Protein AF-A0A9D5HIY6-F1 (afdb_monomer_lite)

Structure (mmCIF, N/CA/C/O backbone):
data_AF-A0A9D5HIY6-F1
#
_entry.id   AF-A0A9D5HIY6-F1
#
loop_
_atom_site.group_PDB
_atom_site.id
_atom_site.type_symbol
_atom_site.label_atom_id
_atom_site.label_alt_id
_atom_site.label_comp_id
_atom_site.label_asym_id
_atom_site.label_entity_id
_atom_site.label_seq_id
_atom_site.pdbx_PDB_ins_code
_atom_site.Cartn_x
_atom_site.Cartn_y
_atom_site.Cartn_z
_atom_site.occupancy
_atom_site.B_iso_or_equiv
_atom_site.auth_seq_id
_atom_site.auth_comp_id
_atom_site.auth_asym_id
_atom_site.auth_atom_id
_atom_site.pdbx_PDB_model_num
ATOM 1 N N . MET A 1 1 ? -22.947 3.357 4.034 1.00 40.72 1 MET A N 1
ATOM 2 C CA . MET A 1 1 ? -21.731 4.135 4.335 1.00 40.72 1 MET A CA 1
ATOM 3 C C . MET A 1 1 ? -20.914 4.109 3.060 1.00 40.72 1 MET A C 1
ATOM 5 O O . MET A 1 1 ? -20.340 3.076 2.743 1.00 40.72 1 MET A O 1
ATOM 9 N N . ASP A 1 2 ? -21.038 5.168 2.262 1.00 33.00 2 ASP A N 1
ATOM 10 C CA . ASP A 1 2 ? -20.384 5.293 0.959 1.00 33.00 2 ASP A CA 1
ATOM 11 C C . ASP A 1 2 ? -18.873 5.429 1.147 1.00 33.00 2 ASP A C 1
ATOM 13 O O . ASP A 1 2 ? -18.393 6.423 1.687 1.00 33.00 2 ASP A O 1
ATOM 17 N N . LEU A 1 3 ? -18.121 4.426 0.696 1.00 41.38 3 LEU A N 1
ATOM 18 C CA . LEU A 1 3 ? -16.679 4.525 0.485 1.00 41.38 3 LEU A CA 1
ATOM 19 C C . LEU A 1 3 ? -16.460 4.995 -0.954 1.00 41.38 3 LEU A C 1
ATOM 21 O O . LEU A 1 3 ? -16.095 4.222 -1.835 1.00 41.38 3 LEU A O 1
ATOM 25 N N . GLN A 1 4 ? -16.764 6.268 -1.197 1.00 38.69 4 GLN A N 1
ATOM 26 C CA . GLN A 1 4 ? -16.484 6.937 -2.461 1.00 38.69 4 GLN A CA 1
ATOM 27 C C . GLN A 1 4 ? -15.257 7.840 -2.295 1.00 38.69 4 GLN A C 1
ATOM 29 O O . GLN A 1 4 ? -15.254 8.761 -1.482 1.00 38.69 4 GLN A O 1
ATOM 34 N N . SER A 1 5 ? -14.260 7.576 -3.144 1.00 38.91 5 SER A N 1
ATOM 35 C CA . SER A 1 5 ? -13.097 8.410 -3.473 1.00 38.91 5 SER A CA 1
A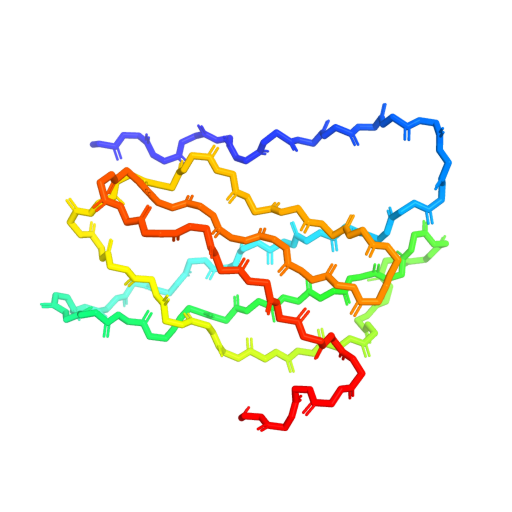TOM 36 C C . SER A 1 5 ? -11.935 8.450 -2.466 1.00 38.91 5 SER A C 1
ATOM 38 O O . SER A 1 5 ? -11.889 9.273 -1.554 1.00 38.91 5 SER A O 1
ATOM 40 N N . ILE A 1 6 ? -10.909 7.630 -2.729 1.00 47.31 6 ILE A N 1
ATOM 41 C CA . ILE A 1 6 ? -9.529 8.107 -2.558 1.00 47.31 6 ILE A CA 1
ATOM 42 C C . ILE A 1 6 ? -9.267 9.039 -3.731 1.00 47.31 6 ILE A C 1
ATOM 44 O O . ILE A 1 6 ? -9.494 8.667 -4.884 1.00 47.31 6 ILE A O 1
ATOM 48 N N . ARG A 1 7 ? -8.839 10.266 -3.434 1.00 44.44 7 ARG A N 1
ATOM 49 C CA . ARG A 1 7 ? -8.601 11.278 -4.457 1.00 44.44 7 ARG A CA 1
ATOM 50 C C . ARG A 1 7 ? -7.487 10.812 -5.390 1.00 44.44 7 ARG A C 1
ATOM 52 O O . ARG A 1 7 ? -6.342 10.659 -4.981 1.00 44.44 7 ARG A O 1
ATOM 59 N N . GLN A 1 8 ? -7.841 10.647 -6.660 1.00 42.31 8 GLN A N 1
ATOM 60 C CA . GLN A 1 8 ? -6.917 10.642 -7.784 1.00 42.31 8 GLN A CA 1
ATOM 61 C C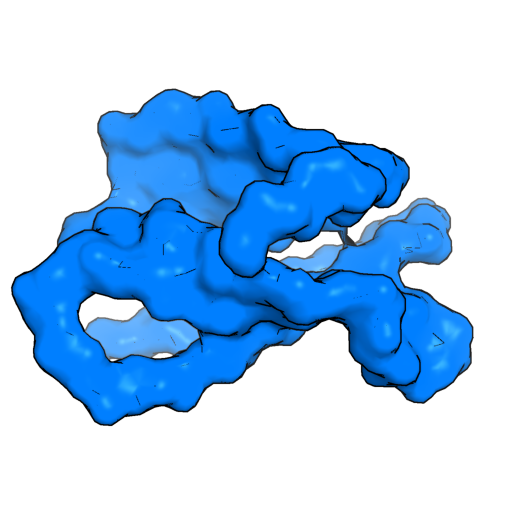 . GLN A 1 8 ? -6.320 12.054 -7.902 1.00 42.31 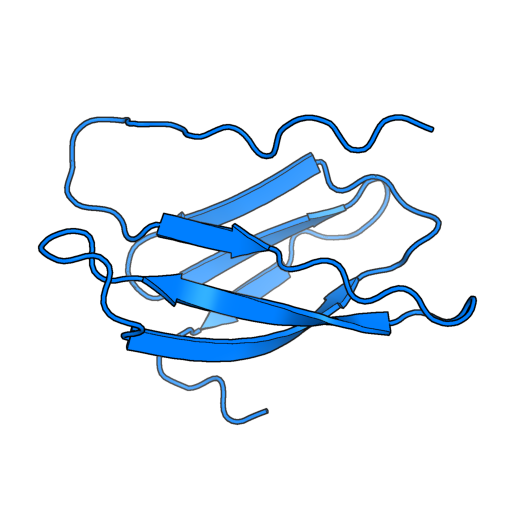8 GLN A C 1
ATOM 63 O O . GLN A 1 8 ? -6.800 12.870 -8.685 1.00 42.31 8 GLN A O 1
ATOM 68 N N . ASN A 1 9 ? -5.319 12.390 -7.088 1.00 38.94 9 ASN A N 1
ATOM 69 C CA . ASN A 1 9 ? -4.560 13.617 -7.305 1.00 38.94 9 ASN A CA 1
ATOM 70 C C . ASN A 1 9 ? -3.567 13.362 -8.445 1.00 38.94 9 ASN A C 1
ATOM 72 O O . ASN A 1 9 ? -2.453 12.897 -8.230 1.00 38.94 9 ASN A O 1
ATOM 76 N N . GLN A 1 10 ? -4.008 13.657 -9.672 1.00 43.66 10 GLN A N 1
ATOM 77 C CA . GLN A 1 10 ? -3.120 13.965 -10.793 1.00 43.66 10 GLN A CA 1
ATOM 78 C C . GLN A 1 10 ? -2.451 15.312 -10.478 1.00 43.66 10 GLN A C 1
ATOM 80 O O . GLN A 1 10 ? -2.934 16.354 -10.910 1.00 43.66 10 GLN A O 1
ATOM 85 N N . LEU A 1 11 ? -1.410 15.326 -9.650 1.00 38.25 11 LEU A N 1
ATOM 86 C CA . LEU A 1 11 ? -0.556 16.503 -9.507 1.00 38.25 11 LEU A CA 1
ATOM 87 C C . LEU A 1 11 ? 0.775 16.182 -10.176 1.00 38.25 11 LEU A C 1
ATOM 89 O O . LEU A 1 11 ? 1.575 15.415 -9.651 1.00 38.25 11 LEU A O 1
ATOM 93 N N . ASP A 1 12 ? 0.914 16.713 -11.390 1.00 42.06 12 ASP A N 1
ATOM 94 C CA . ASP A 1 12 ? 2.141 17.023 -12.125 1.00 42.06 12 ASP A CA 1
ATOM 95 C C . ASP A 1 12 ? 3.456 16.648 -11.412 1.00 42.06 12 ASP A C 1
ATOM 97 O O . ASP A 1 12 ? 4.059 17.509 -10.780 1.00 42.06 12 ASP A O 1
ATOM 101 N N . ALA A 1 13 ? 3.895 15.381 -11.498 1.00 34.12 13 ALA A N 1
ATOM 102 C CA . ALA A 1 13 ? 5.297 14.924 -11.372 1.00 34.12 13 ALA A CA 1
ATOM 103 C C . ALA A 1 13 ? 5.393 13.404 -11.114 1.00 34.12 13 ALA A C 1
ATOM 105 O O . ALA A 1 13 ? 5.868 12.980 -10.069 1.00 34.12 13 ALA A O 1
ATOM 106 N N . GLY A 1 14 ? 4.960 12.553 -12.048 1.00 42.44 14 GLY A N 1
ATOM 107 C CA . GLY A 1 14 ? 5.424 11.156 -12.099 1.00 42.44 14 GLY A CA 1
ATOM 108 C C . GLY A 1 14 ? 5.326 10.297 -10.818 1.00 42.44 14 GLY A C 1
ATOM 109 O O . GLY A 1 14 ? 6.178 9.433 -10.613 1.00 42.44 14 GLY A O 1
ATOM 110 N N . LEU A 1 15 ? 4.321 10.506 -9.959 1.00 47.75 15 LEU A N 1
ATOM 111 C CA . LEU A 1 15 ? 4.119 9.702 -8.746 1.00 47.75 15 LEU A CA 1
ATOM 112 C C . LEU A 1 15 ? 3.206 8.487 -9.023 1.00 47.75 15 LEU A C 1
ATOM 114 O O . LEU A 1 15 ? 2.160 8.650 -9.652 1.00 47.75 15 LEU A O 1
ATOM 118 N N . PRO A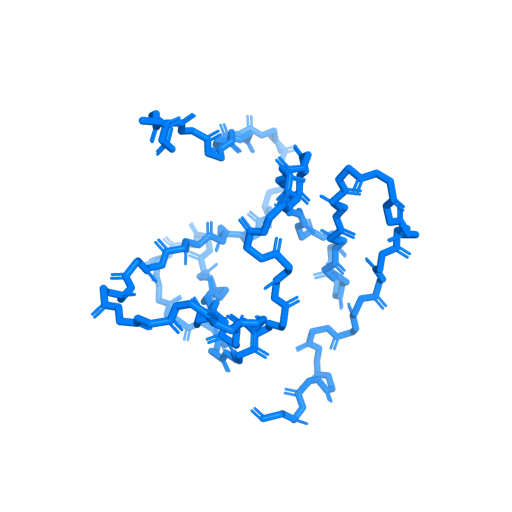 1 16 ? 3.566 7.271 -8.566 1.00 51.59 16 PRO A N 1
ATOM 119 C CA . PRO A 1 16 ? 2.820 6.039 -8.822 1.00 51.59 16 PRO A CA 1
ATOM 120 C C . PRO A 1 16 ? 1.451 5.985 -8.146 1.00 51.59 16 PRO A C 1
ATOM 122 O O . PRO A 1 16 ? 1.240 6.455 -7.027 1.00 51.59 16 PRO A O 1
ATOM 125 N N . PHE A 1 17 ? 0.516 5.344 -8.845 1.00 53.59 17 PHE A N 1
ATOM 126 C CA . PHE A 1 17 ? -0.883 5.233 -8.450 1.00 53.59 17 PHE A CA 1
ATOM 127 C C . PHE A 1 17 ? -1.090 4.110 -7.430 1.00 53.59 17 PHE A C 1
ATOM 129 O O . PHE A 1 17 ? -0.617 2.987 -7.626 1.00 53.59 17 PHE A O 1
ATOM 136 N N . LEU A 1 18 ? -1.855 4.387 -6.368 1.00 50.44 18 LEU A N 1
ATOM 137 C CA . LEU A 1 18 ? -2.300 3.378 -5.408 1.00 50.44 18 LEU A CA 1
ATOM 138 C C . LEU A 1 18 ? -3.775 3.037 -5.644 1.00 50.44 18 LEU A C 1
ATOM 140 O O . LEU A 1 18 ? -4.650 3.892 -5.519 1.00 50.44 18 LEU A O 1
ATOM 144 N N . LYS A 1 19 ? -4.061 1.767 -5.943 1.00 51.03 19 LYS A N 1
ATOM 145 C CA . LYS A 1 19 ? -5.432 1.258 -6.105 1.00 51.03 19 LYS A CA 1
ATOM 146 C C . LYS A 1 19 ? -5.800 0.332 -4.945 1.00 51.03 19 LYS A C 1
ATOM 148 O O . LYS A 1 19 ? -5.170 -0.713 -4.775 1.00 51.03 19 LYS A O 1
ATOM 153 N N . LEU A 1 20 ? -6.840 0.683 -4.182 1.00 49.88 20 LEU A N 1
ATOM 154 C CA . LEU A 1 20 ? -7.460 -0.218 -3.201 1.00 49.88 20 LEU A CA 1
ATOM 155 C C . LEU A 1 20 ? -8.364 -1.230 -3.911 1.00 49.88 20 LEU A C 1
ATOM 157 O O . LEU A 1 20 ? -9.212 -0.837 -4.711 1.00 49.88 20 LEU A O 1
ATOM 161 N N . ASN A 1 21 ? -8.234 -2.518 -3.586 1.00 44.47 21 ASN A N 1
ATOM 162 C CA . ASN A 1 21 ? -9.217 -3.532 -3.973 1.00 44.47 21 ASN A CA 1
ATOM 163 C C . ASN A 1 21 ? -9.988 -3.976 -2.723 1.00 44.47 21 ASN A C 1
ATOM 165 O O . ASN A 1 21 ? -9.387 -4.445 -1.760 1.00 44.47 21 ASN A O 1
ATOM 169 N N . HIS A 1 22 ? -11.312 -3.819 -2.734 1.00 44.31 22 HIS A N 1
ATOM 170 C CA . HIS A 1 22 ? -12.187 -4.245 -1.640 1.00 44.31 22 HIS A CA 1
ATOM 171 C C . HIS A 1 22 ? -12.368 -5.772 -1.686 1.00 44.31 22 HIS A C 1
ATOM 173 O O . HIS A 1 22 ? -12.838 -6.300 -2.694 1.00 44.31 22 HIS A O 1
ATOM 179 N N . SER A 1 23 ? -12.045 -6.486 -0.604 1.00 38.91 23 SER A N 1
ATOM 180 C CA . SER A 1 23 ? -12.513 -7.856 -0.371 1.00 38.91 23 SER A CA 1
ATOM 181 C C . SER A 1 23 ? -13.576 -7.837 0.730 1.00 38.91 23 SER A C 1
ATOM 183 O O . SER A 1 23 ? -13.358 -7.357 1.840 1.00 38.91 23 SER A O 1
ATOM 185 N N . ASN A 1 24 ? -14.778 -8.317 0.412 1.00 46.00 24 ASN A N 1
ATOM 186 C CA . ASN A 1 24 ? -15.860 -8.443 1.385 1.00 46.00 24 ASN A CA 1
ATOM 187 C C . ASN A 1 24 ? -15.572 -9.624 2.328 1.00 46.00 24 ASN A C 1
ATOM 189 O O . ASN A 1 24 ? -15.671 -10.772 1.905 1.00 46.00 24 ASN A O 1
ATOM 193 N N . GLY A 1 25 ? -15.265 -9.354 3.604 1.00 37.62 25 GLY A N 1
ATOM 194 C CA . GLY A 1 25 ? -15.206 -10.392 4.643 1.00 37.62 25 GLY A CA 1
ATOM 195 C C . GLY A 1 25 ? -14.702 -9.926 6.020 1.00 37.62 25 GLY A C 1
ATOM 196 O O . GLY A 1 25 ? -13.514 -9.718 6.196 1.00 37.62 25 GLY A O 1
ATOM 197 N N . LEU A 1 26 ? -15.628 -9.835 6.989 1.00 36.47 26 LEU A N 1
ATOM 198 C CA . LEU A 1 26 ? -15.469 -9.868 8.465 1.00 36.47 26 LEU A CA 1
ATOM 199 C C . LEU A 1 26 ? -14.542 -8.858 9.208 1.00 36.47 26 LEU A C 1
ATOM 201 O O . LEU A 1 26 ? -13.356 -9.071 9.398 1.00 36.47 26 LEU A O 1
ATOM 205 N N . ARG A 1 27 ? -15.180 -7.808 9.759 1.00 49.47 27 ARG A N 1
ATOM 206 C CA . ARG A 1 27 ? -15.193 -7.272 11.157 1.00 49.47 27 ARG A CA 1
ATOM 207 C C . ARG A 1 27 ? -13.970 -7.351 12.116 1.00 49.47 27 ARG A C 1
ATOM 209 O O . ARG A 1 27 ? -14.160 -7.233 13.325 1.00 49.47 27 ARG A O 1
ATOM 216 N N . THR A 1 28 ? -12.736 -7.425 11.638 1.00 45.03 28 THR A N 1
ATOM 217 C CA . THR A 1 28 ? -11.506 -7.206 12.443 1.00 45.03 28 THR A CA 1
ATOM 218 C C . THR A 1 28 ? -10.609 -6.157 11.777 1.00 45.03 28 THR A C 1
ATOM 220 O O . THR A 1 28 ? -10.812 -5.909 10.588 1.00 45.03 28 THR A O 1
ATOM 223 N N . PRO A 1 29 ? -9.661 -5.487 12.482 1.00 54.09 29 PRO A N 1
ATOM 224 C CA . PRO A 1 29 ? -8.632 -4.698 11.801 1.00 54.09 29 PRO A CA 1
ATOM 225 C C . PRO A 1 29 ? -7.998 -5.596 10.739 1.00 54.09 29 PRO A C 1
ATOM 227 O O . PRO A 1 29 ? -7.488 -6.677 11.031 1.00 54.09 29 PRO A O 1
ATOM 230 N N . GLY A 1 30 ? -8.220 -5.210 9.490 1.00 69.12 30 GLY A N 1
ATOM 231 C CA . GLY A 1 30 ? -8.035 -6.074 8.343 1.00 69.12 30 GLY A CA 1
ATOM 232 C C . GLY A 1 30 ? -6.813 -5.605 7.598 1.00 69.12 30 GLY A C 1
ATOM 233 O O . GLY A 1 30 ? -6.684 -4.421 7.288 1.00 69.12 30 GLY A O 1
ATOM 234 N N . TYR A 1 31 ? -5.914 -6.532 7.317 1.00 81.75 31 TYR A N 1
ATOM 235 C CA . TYR A 1 31 ? -4.895 -6.309 6.315 1.00 81.75 31 TYR A CA 1
ATOM 236 C C . TYR A 1 31 ? -5.587 -6.149 4.956 1.00 81.75 31 TYR A C 1
ATOM 238 O O . TYR A 1 31 ? -6.173 -7.095 4.432 1.00 81.75 31 TYR A O 1
ATOM 246 N N . VAL A 1 32 ? -5.568 -4.930 4.422 1.00 82.06 32 VAL A N 1
ATOM 247 C CA . VAL A 1 32 ? -6.127 -4.587 3.115 1.00 82.06 32 VAL A CA 1
ATOM 248 C C . VAL A 1 32 ? -5.022 -4.708 2.065 1.00 82.06 32 VAL A C 1
ATOM 250 O O . VAL A 1 32 ? -3.931 -4.166 2.272 1.00 82.06 32 VAL A O 1
ATOM 253 N N . PRO A 1 33 ? -5.274 -5.386 0.933 1.00 84.00 33 PRO A N 1
ATOM 254 C CA . PRO A 1 33 ? -4.291 -5.496 -0.132 1.00 84.00 33 PRO A CA 1
ATOM 255 C C . PRO A 1 33 ? -4.123 -4.156 -0.859 1.00 84.00 33 PRO A C 1
ATOM 257 O O . PRO A 1 33 ? -5.077 -3.597 -1.409 1.00 84.00 33 PRO A O 1
ATOM 260 N N . LEU A 1 34 ? -2.883 -3.675 -0.906 1.00 85.69 34 LEU A N 1
ATOM 261 C CA . LEU A 1 34 ? -2.450 -2.477 -1.616 1.00 85.69 34 LEU A CA 1
ATOM 262 C C . LEU A 1 34 ? -1.559 -2.850 -2.801 1.00 85.69 34 LEU A C 1
ATOM 264 O O . LEU A 1 34 ? -0.758 -3.785 -2.731 1.00 85.69 34 LEU A O 1
ATOM 268 N N . LYS A 1 35 ? -1.692 -2.094 -3.897 1.00 85.56 35 LYS A N 1
ATOM 269 C CA . LYS A 1 35 ? -0.842 -2.226 -5.086 1.00 85.56 35 LYS A CA 1
ATOM 270 C C . LYS A 1 35 ? -0.296 -0.873 -5.512 1.00 85.56 35 LYS A C 1
ATOM 272 O O . LYS A 1 35 ? -1.079 0.046 -5.745 1.00 85.56 35 LYS A O 1
ATOM 277 N N . ILE A 1 36 ? 1.024 -0.794 -5.653 1.00 85.00 36 ILE A N 1
ATOM 278 C CA . ILE A 1 36 ? 1.715 0.320 -6.307 1.00 85.00 36 ILE A CA 1
ATOM 279 C C . ILE A 1 36 ? 1.792 -0.015 -7.788 1.00 85.00 36 ILE A C 1
ATOM 281 O O . ILE A 1 36 ? 2.316 -1.070 -8.158 1.00 85.00 36 ILE A O 1
ATOM 285 N N . LEU A 1 37 ? 1.252 0.872 -8.614 1.00 85.88 37 LEU A N 1
ATOM 286 C CA . LEU A 1 37 ? 1.231 0.719 -10.061 1.00 85.88 37 LEU A CA 1
ATOM 287 C C . LEU A 1 37 ? 2.241 1.662 -10.715 1.00 85.88 37 LEU A C 1
ATOM 289 O O . LEU A 1 37 ? 2.418 2.796 -10.271 1.00 85.88 37 LEU A O 1
ATOM 293 N N . SER A 1 38 ? 2.870 1.192 -11.785 1.00 82.75 38 SER A N 1
ATOM 294 C CA . SER A 1 38 ? 3.658 2.011 -12.697 1.00 82.75 38 SER A CA 1
ATOM 295 C C . SER A 1 38 ? 2.781 3.106 -13.292 1.00 82.75 38 SER A C 1
ATOM 297 O O . SER A 1 38 ? 1.649 2.850 -13.710 1.00 82.75 38 SER A O 1
ATOM 299 N N . ILE A 1 39 ? 3.304 4.330 -13.335 1.00 80.50 39 ILE A N 1
ATOM 300 C CA . ILE A 1 39 ? 2.617 5.451 -13.987 1.00 80.50 39 ILE A CA 1
ATOM 301 C C . ILE A 1 39 ? 2.614 5.334 -15.509 1.00 80.50 39 ILE A C 1
ATOM 303 O O . ILE A 1 39 ? 1.769 5.942 -16.156 1.00 80.50 39 ILE A O 1
ATOM 307 N N . GLU A 1 40 ? 3.582 4.607 -16.067 1.00 86.81 40 GLU A N 1
ATOM 308 C CA . GLU A 1 40 ? 3.824 4.555 -17.505 1.00 86.81 40 GLU A CA 1
ATOM 309 C C . GLU A 1 40 ? 2.819 3.627 -18.186 1.00 86.81 40 GLU A C 1
ATOM 311 O O . GLU A 1 40 ? 2.236 3.975 -19.209 1.00 86.81 40 GLU A O 1
ATOM 316 N N . ASP A 1 41 ? 2.577 2.462 -17.585 1.00 85.50 41 ASP A N 1
ATOM 317 C CA . ASP A 1 41 ? 1.819 1.375 -18.205 1.00 85.50 41 ASP A CA 1
ATOM 318 C C . ASP A 1 41 ? 0.805 0.704 -17.261 1.00 85.50 41 ASP A C 1
ATOM 320 O O . ASP A 1 41 ? 0.103 -0.230 -17.653 1.00 85.50 41 ASP A O 1
ATOM 324 N N . GLY A 1 42 ? 0.692 1.165 -16.010 1.00 83.19 42 GLY A N 1
ATOM 325 C CA . GLY A 1 42 ? -0.233 0.603 -15.025 1.00 83.19 42 GLY A CA 1
ATOM 326 C C . GLY A 1 42 ? 0.156 -0.787 -14.515 1.00 83.19 42 GLY A C 1
ATOM 327 O O . GLY A 1 42 ? -0.631 -1.406 -13.790 1.00 83.19 42 GLY A O 1
ATOM 328 N N . THR A 1 43 ? 1.343 -1.295 -14.863 1.00 87.56 43 THR A N 1
ATOM 329 C CA . THR A 1 43 ? 1.835 -2.579 -14.353 1.00 87.56 43 THR A CA 1
ATOM 330 C C . THR A 1 43 ? 2.015 -2.540 -12.838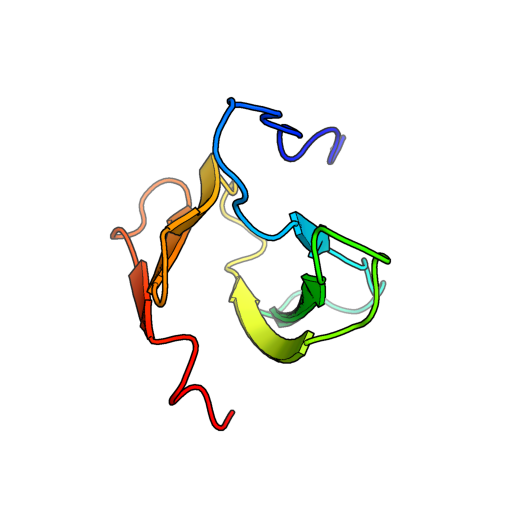 1.00 87.56 43 THR A C 1
ATOM 332 O O . THR A 1 43 ? 2.242 -1.492 -12.234 1.00 87.56 43 THR A O 1
ATOM 335 N N . VAL A 1 44 ? 1.883 -3.691 -12.179 1.00 86.62 44 VAL A N 1
ATOM 336 C CA . VAL A 1 44 ? 2.042 -3.777 -10.722 1.00 86.62 44 VAL A CA 1
ATOM 337 C C . VAL A 1 44 ? 3.530 -3.781 -10.383 1.00 86.62 44 VAL A C 1
ATOM 339 O O . VAL A 1 44 ? 4.209 -4.773 -10.629 1.00 86.62 44 VAL A O 1
ATOM 342 N N . LEU A 1 45 ? 4.017 -2.704 -9.769 1.00 85.56 45 LEU A N 1
ATOM 343 C CA . LEU A 1 45 ? 5.398 -2.601 -9.289 1.00 85.56 45 LEU A CA 1
ATOM 344 C C . LEU A 1 45 ? 5.581 -3.308 -7.946 1.00 85.56 45 LEU A C 1
ATOM 346 O O . LEU A 1 45 ? 6.609 -3.932 -7.696 1.00 85.56 45 LEU A O 1
ATOM 350 N N . LYS A 1 46 ? 4.577 -3.214 -7.066 1.00 85.31 46 LYS A N 1
ATOM 351 C CA . LYS A 1 46 ? 4.602 -3.876 -5.759 1.00 85.31 46 LYS A CA 1
ATOM 352 C C . LYS A 1 46 ? 3.200 -4.167 -5.248 1.00 85.31 46 LYS A C 1
ATOM 354 O O . LYS A 1 46 ? 2.292 -3.358 -5.423 1.00 85.31 46 LYS A O 1
ATOM 359 N N . SER A 1 47 ? 3.041 -5.309 -4.589 1.00 86.50 47 SER A N 1
ATOM 360 C CA . SER A 1 47 ? 1.840 -5.670 -3.830 1.00 86.50 47 SER A CA 1
ATOM 361 C C . SER A 1 47 ? 2.228 -5.934 -2.383 1.00 86.50 47 SER A C 1
ATOM 363 O O . SER A 1 47 ? 3.272 -6.529 -2.138 1.00 86.50 47 SER A O 1
ATOM 365 N N . PHE A 1 48 ? 1.409 -5.486 -1.441 1.00 85.50 48 PHE A N 1
ATOM 366 C CA . PHE A 1 48 ? 1.602 -5.745 -0.016 1.00 85.50 48 PHE A CA 1
ATOM 367 C C . PHE A 1 48 ? 0.274 -5.592 0.718 1.00 85.50 48 PHE A C 1
ATOM 369 O O . PHE A 1 48 ? -0.680 -5.006 0.207 1.00 85.50 48 PHE A O 1
ATOM 376 N N . ASN A 1 49 ? 0.221 -6.113 1.933 1.00 84.00 49 ASN A N 1
ATOM 377 C CA . ASN A 1 49 ? -0.931 -5.989 2.805 1.00 84.00 49 ASN A CA 1
ATOM 378 C C . ASN A 1 49 ? -0.675 -4.902 3.851 1.00 84.00 49 ASN A C 1
ATOM 380 O O . ASN A 1 49 ? 0.382 -4.876 4.478 1.00 84.00 49 ASN A O 1
ATOM 384 N N . HIS A 1 50 ? -1.644 -4.016 4.064 1.00 85.88 50 HIS A N 1
ATOM 385 C CA . HIS A 1 50 ? -1.531 -2.952 5.056 1.00 85.88 50 HIS A CA 1
ATOM 386 C C . HIS A 1 50 ? -2.697 -2.978 6.038 1.00 85.88 50 HIS A C 1
ATOM 388 O O . HIS A 1 50 ? -3.853 -3.097 5.638 1.00 85.88 50 HIS A O 1
ATOM 394 N N . LEU A 1 51 ? -2.392 -2.876 7.331 1.00 87.19 51 LEU A N 1
ATOM 395 C CA . LEU A 1 51 ? -3.401 -2.889 8.380 1.00 87.19 51 LEU A CA 1
ATOM 396 C C . LEU A 1 51 ? -4.171 -1.567 8.379 1.00 87.19 51 LEU A C 1
ATOM 398 O O . LEU A 1 51 ? -3.587 -0.518 8.630 1.00 87.19 51 LEU A O 1
ATOM 402 N N . LEU A 1 52 ? -5.484 -1.629 8.162 1.00 86.44 52 LEU A N 1
ATOM 403 C CA . LEU A 1 52 ? -6.376 -0.488 8.352 1.00 86.44 52 LEU A CA 1
ATOM 404 C C . LEU A 1 52 ? -7.405 -0.797 9.440 1.00 86.44 52 LEU A C 1
ATOM 406 O O . LEU A 1 52 ? -8.023 -1.867 9.481 1.00 86.44 52 LEU A O 1
ATOM 410 N N . HIS A 1 53 ? -7.616 0.167 10.332 1.00 84.31 53 HIS A N 1
ATOM 411 C CA . HIS A 1 53 ? -8.652 0.094 11.356 1.00 84.31 53 HIS A CA 1
ATOM 412 C C . HIS A 1 53 ? -10.010 0.408 10.720 1.00 84.31 53 HIS A C 1
ATOM 414 O O . HIS A 1 53 ? -10.312 1.563 10.440 1.00 84.31 53 HIS A O 1
ATOM 420 N N . TYR A 1 54 ? -10.831 -0.619 10.474 1.00 77.94 54 TYR A N 1
ATOM 421 C CA . TYR A 1 54 ? -12.097 -0.502 9.729 1.00 77.94 54 TYR A CA 1
ATOM 422 C C . TYR A 1 54 ? -13.120 0.467 10.348 1.00 77.94 54 TYR A C 1
ATOM 424 O O . TYR A 1 54 ? -14.025 0.935 9.662 1.00 77.94 54 TYR A O 1
ATOM 432 N N . ASN A 1 55 ? -13.013 0.733 11.651 1.00 80.69 55 ASN A N 1
ATOM 433 C CA . ASN A 1 55 ? -13.886 1.645 12.387 1.00 80.69 55 ASN A CA 1
ATOM 434 C C . ASN A 1 55 ? -13.394 3.100 12.364 1.00 80.69 55 ASN A C 1
ATOM 436 O O . ASN A 1 55 ? -14.018 3.950 12.993 1.00 80.69 55 ASN A O 1
ATOM 440 N N . LYS A 1 56 ? -12.285 3.381 11.674 1.00 82.88 56 LYS A N 1
ATOM 441 C CA . LYS A 1 56 ? -11.703 4.717 11.544 1.00 82.88 56 LYS A CA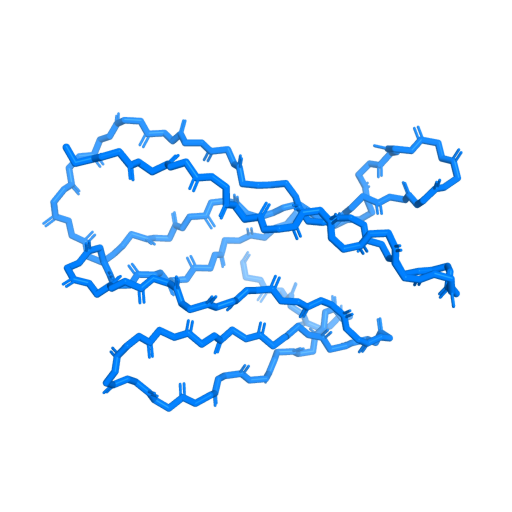 1
ATOM 442 C C . LYS A 1 56 ? -11.696 5.123 10.082 1.00 82.88 56 LYS A C 1
ATOM 444 O O . LYS A 1 56 ? -11.308 4.344 9.208 1.00 82.88 56 LYS A O 1
ATOM 449 N N . LYS A 1 57 ? -12.097 6.361 9.809 1.00 84.81 57 LYS A N 1
ATOM 450 C CA . LYS A 1 57 ? -12.033 6.913 8.460 1.00 84.81 57 LYS A CA 1
ATOM 451 C C . LYS A 1 57 ? -10.574 7.001 8.006 1.00 84.81 57 LYS A C 1
ATOM 453 O O . LYS A 1 57 ? -9.696 7.371 8.781 1.00 84.81 57 LYS A O 1
ATOM 458 N N . VAL A 1 58 ? -10.316 6.652 6.750 1.00 86.31 58 VAL A N 1
ATOM 459 C CA . VAL A 1 58 ? -9.039 6.947 6.091 1.00 86.31 58 VAL A CA 1
ATOM 460 C C . VAL A 1 58 ? -9.090 8.395 5.613 1.00 86.31 58 VAL A C 1
ATOM 462 O O . VAL A 1 58 ? -9.976 8.747 4.834 1.00 86.31 58 VAL A O 1
ATOM 465 N N . ASP A 1 59 ? -8.166 9.227 6.089 1.00 87.94 59 ASP A N 1
ATOM 466 C CA . ASP A 1 59 ? -8.051 10.617 5.641 1.00 87.94 59 ASP A CA 1
ATOM 467 C C . ASP A 1 59 ? -7.326 10.674 4.296 1.00 87.94 59 ASP A C 1
ATOM 469 O O . ASP A 1 59 ? -7.836 11.258 3.340 1.00 87.94 59 ASP A O 1
ATOM 473 N N . PHE A 1 60 ? -6.162 10.023 4.210 1.00 84.69 60 PHE A N 1
ATOM 474 C CA . PHE A 1 60 ? -5.412 9.866 2.968 1.00 84.69 60 PHE A CA 1
ATOM 475 C C . PHE A 1 60 ? -4.477 8.652 3.005 1.00 84.69 60 PHE A C 1
ATOM 477 O O . PHE A 1 60 ? -4.029 8.205 4.067 1.00 84.69 60 PHE A O 1
ATOM 484 N N . ILE A 1 61 ? -4.171 8.148 1.809 1.00 87.62 61 ILE A N 1
ATOM 485 C CA . ILE A 1 61 ? -3.059 7.237 1.551 1.00 87.62 61 ILE A CA 1
ATOM 486 C C . ILE A 1 61 ? -2.339 7.761 0.313 1.00 87.62 61 ILE A C 1
ATOM 488 O O . ILE A 1 61 ? -2.930 7.791 -0.765 1.00 87.62 61 ILE A O 1
ATOM 492 N N . GLU A 1 62 ? -1.087 8.175 0.468 1.00 84.94 62 GLU A N 1
ATOM 493 C CA . GLU A 1 62 ? -0.327 8.837 -0.594 1.00 84.94 62 GLU A CA 1
ATOM 494 C C . GLU A 1 62 ? 1.094 8.289 -0.686 1.00 84.94 62 GLU A C 1
ATOM 496 O O . GLU A 1 62 ? 1.723 7.953 0.319 1.00 84.94 62 GLU A O 1
ATOM 501 N N . GLN A 1 63 ? 1.602 8.193 -1.912 1.00 81.19 63 GLN A N 1
ATOM 502 C CA . GLN A 1 63 ? 2.964 7.763 -2.191 1.00 81.19 63 GLN A CA 1
ATOM 503 C C . GLN A 1 63 ? 3.824 8.996 -2.474 1.00 81.19 63 GLN A C 1
ATOM 505 O O . GLN A 1 63 ? 3.442 9.860 -3.260 1.00 81.19 63 GLN A O 1
ATOM 510 N N . PHE A 1 64 ? 4.969 9.085 -1.801 1.00 84.06 64 PHE A N 1
ATOM 511 C CA . PHE A 1 64 ? 5.948 10.145 -1.995 1.00 84.06 64 PHE A CA 1
ATOM 512 C C . PHE A 1 64 ? 7.334 9.519 -2.142 1.00 84.06 64 PHE A C 1
ATOM 514 O O . PHE A 1 64 ? 7.944 9.082 -1.159 1.00 84.06 64 PHE A O 1
ATOM 521 N N . ASN A 1 65 ? 7.830 9.463 -3.379 1.00 84.62 65 ASN A N 1
ATOM 522 C CA . ASN A 1 65 ? 9.080 8.802 -3.755 1.00 84.62 65 ASN A CA 1
ATOM 523 C C . ASN A 1 65 ? 9.114 7.324 -3.331 1.00 84.62 65 ASN A C 1
ATOM 525 O O . ASN A 1 65 ? 8.494 6.471 -3.953 1.00 84.62 65 ASN A O 1
ATOM 529 N N . GLU A 1 66 ? 9.846 7.004 -2.268 1.00 86.06 66 GLU A N 1
ATOM 530 C CA . GLU A 1 66 ? 10.012 5.645 -1.741 1.00 86.06 66 GLU A CA 1
ATOM 531 C C . GLU A 1 66 ? 9.267 5.458 -0.415 1.00 86.06 66 GLU A C 1
ATOM 533 O O . GLU A 1 66 ? 9.489 4.479 0.303 1.00 86.06 66 GLU A O 1
ATOM 538 N N . LYS A 1 67 ? 8.384 6.398 -0.064 1.00 88.06 67 LYS A N 1
ATOM 539 C CA . LYS A 1 67 ? 7.578 6.352 1.151 1.00 88.06 67 LYS A CA 1
ATOM 540 C C . LYS A 1 67 ? 6.094 6.269 0.824 1.00 88.06 67 LYS A C 1
ATOM 542 O O . LYS A 1 67 ? 5.629 6.863 -0.144 1.00 88.06 67 LYS A O 1
ATOM 547 N N . LEU A 1 68 ? 5.353 5.556 1.663 1.00 90.25 68 LEU A N 1
ATOM 548 C CA . LEU A 1 68 ? 3.896 5.587 1.685 1.00 90.25 68 LEU A CA 1
ATOM 549 C C . LEU A 1 68 ? 3.440 6.232 2.987 1.00 90.25 68 LEU A C 1
ATOM 551 O O . LEU A 1 68 ? 3.808 5.776 4.070 1.00 90.25 68 LEU A O 1
ATOM 555 N N . LEU A 1 69 ? 2.650 7.287 2.869 1.00 90.94 69 LEU A N 1
ATOM 556 C CA . LEU A 1 69 ? 2.047 7.989 3.983 1.00 90.94 69 LEU A CA 1
ATOM 557 C C . LEU A 1 69 ? 0.612 7.489 4.138 1.00 90.94 69 LEU A C 1
ATOM 559 O O . LEU A 1 69 ? -0.167 7.531 3.188 1.00 90.94 69 LEU A O 1
ATOM 563 N N . VAL A 1 70 ? 0.264 7.027 5.336 1.00 91.00 70 VAL A N 1
ATOM 564 C CA . VAL A 1 70 ? -1.084 6.556 5.672 1.00 91.00 70 VAL A CA 1
ATOM 565 C C . VAL A 1 70 ? -1.586 7.329 6.879 1.00 91.00 70 VAL A C 1
ATOM 567 O O . VAL A 1 70 ? -0.939 7.352 7.930 1.00 91.00 70 VAL A O 1
ATOM 570 N N . LYS A 1 71 ? -2.762 7.943 6.748 1.00 91.62 71 LYS A N 1
ATOM 571 C CA . LYS A 1 71 ? -3.429 8.643 7.841 1.00 91.62 71 LYS A CA 1
ATOM 572 C C . LYS A 1 71 ? -4.863 8.151 7.990 1.00 91.62 71 LYS A C 1
ATOM 574 O O . LYS A 1 71 ? -5.654 8.205 7.049 1.00 91.62 71 LYS A O 1
ATOM 579 N N . GLN A 1 72 ? -5.192 7.713 9.202 1.00 89.69 72 GLN A N 1
ATOM 580 C CA . GLN A 1 72 ? -6.565 7.493 9.638 1.00 89.69 72 GLN A CA 1
ATOM 581 C C . GLN A 1 72 ? -6.948 8.509 10.715 1.00 89.69 72 GLN A C 1
ATOM 583 O O . GLN A 1 72 ? -6.097 9.016 11.457 1.00 89.69 72 GLN A O 1
ATOM 588 N N . GLU A 1 73 ? -8.244 8.770 10.808 1.00 89.94 73 GLU A N 1
ATOM 589 C CA . GLU A 1 73 ? -8.838 9.608 11.837 1.00 89.94 73 GLU A CA 1
ATOM 590 C C . GLU A 1 73 ? -8.434 9.112 13.234 1.00 89.94 73 GLU A C 1
ATOM 592 O O . GLU A 1 73 ? -8.515 7.918 13.529 1.00 89.94 73 GLU A O 1
ATOM 597 N N . ASN A 1 74 ? -8.009 10.034 14.103 1.00 91.44 74 ASN A N 1
ATOM 598 C CA . ASN A 1 74 ? -7.556 9.757 15.473 1.00 91.44 74 ASN A CA 1
ATOM 599 C C . ASN A 1 74 ? -6.360 8.788 15.599 1.00 91.44 74 ASN A C 1
ATOM 601 O O . ASN A 1 74 ? -6.053 8.371 16.711 1.00 91.44 74 ASN A O 1
ATOM 605 N N . GLU A 1 75 ? -5.654 8.481 14.503 1.00 91.75 75 GLU A N 1
ATOM 606 C CA . GLU A 1 75 ? -4.403 7.709 14.510 1.00 91.75 75 GLU A CA 1
ATOM 607 C C . GLU A 1 75 ? -3.188 8.582 14.216 1.00 91.75 75 GLU A C 1
ATOM 609 O O . GLU A 1 75 ? -3.295 9.646 13.607 1.00 91.75 75 GLU A O 1
ATOM 614 N N . ASN A 1 76 ? -1.995 8.119 14.584 1.00 95.69 76 ASN A N 1
ATOM 615 C CA . ASN A 1 76 ? -0.754 8.758 14.150 1.00 95.69 76 ASN A CA 1
ATOM 616 C C . ASN A 1 76 ? -0.551 8.601 12.633 1.00 95.69 76 ASN A C 1
ATOM 618 O O . ASN A 1 76 ? -1.001 7.626 12.032 1.00 95.69 76 ASN A O 1
ATOM 622 N N . LEU A 1 77 ? 0.148 9.562 12.018 1.00 95.06 77 LEU A N 1
ATOM 623 C CA . LEU A 1 77 ? 0.630 9.412 10.644 1.00 95.06 77 LEU A CA 1
ATOM 624 C C . LEU A 1 77 ? 1.614 8.238 10.594 1.00 95.06 77 LEU A C 1
ATOM 626 O O . LEU A 1 77 ? 2.585 8.216 11.350 1.00 95.06 77 LEU A O 1
ATOM 630 N N . GLN A 1 78 ? 1.377 7.289 9.696 1.00 92.62 78 GLN A N 1
ATOM 631 C CA . GLN A 1 78 ? 2.295 6.187 9.437 1.00 92.62 78 GLN A CA 1
ATOM 632 C C . GLN A 1 78 ? 3.101 6.490 8.174 1.00 92.62 78 GLN A C 1
ATOM 634 O O . GLN A 1 78 ? 2.543 6.938 7.174 1.00 92.62 78 GLN A O 1
ATOM 639 N N . ILE A 1 79 ? 4.411 6.246 8.224 1.00 91.75 79 ILE A N 1
ATOM 640 C CA . ILE A 1 79 ? 5.329 6.433 7.097 1.00 91.75 79 ILE A CA 1
ATOM 641 C C . ILE A 1 79 ? 6.044 5.105 6.861 1.00 91.75 79 ILE A C 1
ATOM 643 O O . ILE A 1 79 ? 6.825 4.657 7.698 1.00 91.75 79 ILE A O 1
ATOM 647 N N . LEU A 1 80 ? 5.768 4.472 5.726 1.00 89.25 80 LEU A N 1
ATOM 648 C CA . LEU A 1 80 ? 6.274 3.144 5.377 1.00 89.25 80 LEU A CA 1
ATOM 649 C C . LEU A 1 80 ? 7.327 3.272 4.273 1.00 89.25 80 LEU A C 1
ATOM 651 O O . LEU A 1 80 ? 7.138 4.059 3.350 1.00 89.25 80 LEU A O 1
ATOM 655 N N . ASP A 1 81 ? 8.419 2.506 4.333 1.00 88.94 81 ASP A N 1
ATOM 656 C CA . ASP A 1 81 ? 9.389 2.428 3.229 1.00 88.94 81 ASP A CA 1
ATOM 657 C C . ASP A 1 81 ? 8.936 1.394 2.195 1.00 88.94 81 ASP A C 1
ATOM 659 O O . ASP A 1 81 ? 8.933 0.195 2.473 1.00 88.94 81 ASP A O 1
ATOM 663 N N . VAL A 1 82 ? 8.566 1.833 0.990 1.00 83.50 82 VAL A N 1
ATOM 664 C CA . VAL A 1 82 ? 8.005 0.917 -0.011 1.00 83.50 82 VAL A CA 1
ATOM 665 C C . VAL A 1 82 ? 9.043 0.020 -0.674 1.00 83.50 82 VAL A C 1
ATOM 667 O O . VAL A 1 82 ? 8.651 -0.980 -1.269 1.00 83.50 82 VAL A O 1
ATOM 670 N N . ARG A 1 83 ? 10.349 0.276 -0.526 1.00 80.81 83 ARG A N 1
ATOM 671 C CA . ARG A 1 83 ? 11.384 -0.657 -1.007 1.00 80.81 83 ARG A CA 1
ATOM 672 C C . ARG A 1 83 ? 11.468 -1.882 -0.115 1.00 80.81 83 ARG A C 1
ATOM 674 O O . ARG A 1 83 ? 11.434 -3.002 -0.614 1.00 80.81 83 ARG A O 1
ATOM 681 N N . ASN A 1 84 ? 11.453 -1.653 1.195 1.00 72.00 84 ASN A N 1
ATOM 682 C CA . ASN A 1 84 ? 11.745 -2.674 2.200 1.00 72.00 84 ASN A CA 1
ATOM 683 C C . ASN A 1 84 ? 10.497 -3.294 2.841 1.00 72.00 84 ASN A C 1
ATOM 685 O O . ASN A 1 84 ? 10.633 -4.088 3.763 1.00 72.00 84 ASN A O 1
ATOM 689 N N . LEU A 1 85 ? 9.285 -2.941 2.388 1.00 64.81 85 LEU A N 1
ATOM 690 C CA . LEU A 1 85 ? 8.062 -3.665 2.759 1.00 64.81 85 LEU A CA 1
ATOM 691 C C . LEU A 1 85 ? 8.139 -5.112 2.236 1.00 64.81 85 LEU A C 1
ATOM 693 O O . LEU A 1 85 ? 7.663 -5.393 1.137 1.00 64.81 85 LEU A O 1
ATOM 697 N N . GLU A 1 86 ? 8.794 -5.996 2.978 1.00 52.44 86 GLU A N 1
ATOM 698 C CA . GLU A 1 86 ? 8.512 -7.429 3.009 1.00 52.44 86 GLU A CA 1
ATOM 699 C C . GLU A 1 86 ? 7.460 -7.623 4.106 1.00 52.44 86 GLU A C 1
ATOM 701 O O . GLU A 1 86 ? 7.766 -7.520 5.293 1.00 52.44 86 GLU A O 1
ATOM 706 N N . LEU A 1 87 ? 6.199 -7.800 3.712 1.00 47.09 87 LEU A N 1
ATOM 707 C CA . LEU A 1 87 ? 5.109 -8.207 4.602 1.00 47.09 87 LEU A CA 1
ATOM 708 C C . LEU A 1 87 ? 4.270 -9.267 3.899 1.00 47.09 87 LEU A C 1
ATOM 710 O O . LEU A 1 87 ? 3.734 -8.945 2.811 1.00 47.09 87 LEU A O 1
#

pLDDT: mean 70.71, std 20.57, range [33.0, 95.69]

Foldseek 3Di:
DDPDDPDPPPDPDQFWDKDWDDDDDDDDQFFTKIFTAGPPPRHTPDIDTDGDDPVWAWPHWGDDPQWIWTDTPPDDIDIDGNVPPPD

Secondary structure (DSSP, 8-state):
-----------SS-PPEEEE------SS-EEEEEEEE-TTT--EEEEEEEEE-TTS-EEEEEEETTEEEEEETTSPPEEEETTT---

Radius of gyration: 13.12 Å; chains: 1; bounding box: 34×27×34 Å

InterPro domains:
  IPR057221 Repeat of unknown function DUF7899 [PF25463] (27-86)

Sequence (87 aa):
MDLQSIRQNQLDAGLPFLKLNHSNGLRTPGYVPLKILSIEDGTVLKSFNHLLHYNKKVDFIEQFNEKLLVKQENENLQILDVRNLEL

Organism: NCBI:txid325984